Protein AF-A0A2B7YK70-F1 (afdb_monomer)

Organism: Fusobacterium nucleatum subsp. polymorphum (NCBI:txid76857)

Solvent-accessible surface area (backbone atoms only — not comparable to full-atom values): 3164 Å² total; per-residue (Å²): 129,57,70,10,56,49,50,52,59,66,52,56,88,56,52,59,59,56,52,15,56,75,66,72,48,55,40,67,58,46,47,29,28,47,69,63,76,41,80,76,53,72,68,56,51,49,46,54,48,57,73,67,78,109

Secondary structure (DSSP, 8-state):
--HHHHHHHHHTTS-HHHHHHHHTS-HHHHHHHHTTSSPPPHHHHHHHHHHH--

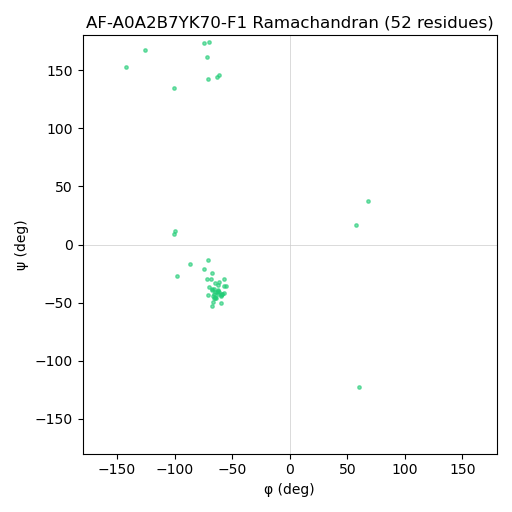Foldseek 3Di:
DAQLCVLVVLCPPDDLCRLCVQLVHDSVVSVCRNVVVDPDDPSSVVSSCVVRVD

Sequence (54 aa):
MTIGEKLKKLRGKKTQSELSRELGILPSAYSNYENDYRVPNDEVKKKIVDEIFF

InterPro domains:
  IPR001387 Cro/C1-type, helix-turn-helix domain [PF01381] (7-48)
  IPR001387 Cro/C1-type, helix-turn-helix domain [PS50943] (7-50)
  IPR001387 Cro/C1-type, helix-turn-helix domain [SM00530] (6-54)
  IPR001387 Cro/C1-type, helix-turn-helix domain [cd00093] (4-50)
  IPR010982 Lambda repressor-like, DNA-binding domain superfamily [G3DSA:1.10.260.40] (3-50)
  IPR010982 Lambda repressor-like, DNA-binding domain superfamily [SSF47413] (1-50)

pLDDT: mean 93.88, std 6.58, range [57.66, 98.44]

Nearest PDB structures (foldseek):
  3f51-assembly1_A  TM=8.996E-01  e=2.880E-02  Corynebacterium glutamicum
  2b5a-assembly1_A  TM=8.859E-01  e=2.713E-02  [Bacillus] caldoly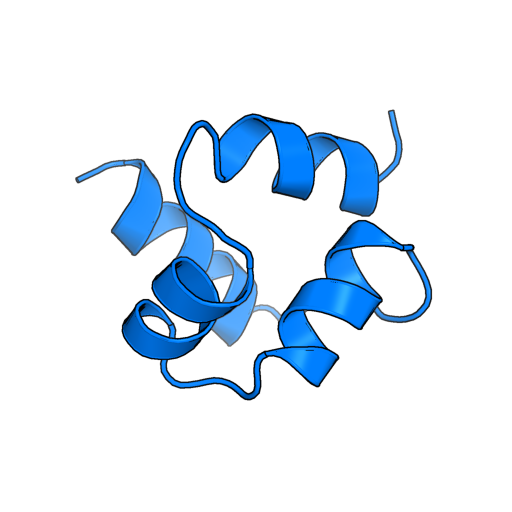ticus
  4ia8-assembly1_B  TM=8.902E-01  e=3.657E-02  Enterobacter sp. RFL1396
  2ofy-assembly1_B  TM=8.733E-01  e=1.361E-01  Rhodococcus jostii RHA1
  3vk0-assembly1_A  TM=9.061E-01  e=2.330E-01  Neisseria meningitidis MC58

Mean predicted aligned error: 2.4 Å

Structure (mmCIF, N/CA/C/O backbone):
data_AF-A0A2B7YK70-F1
#
_entry.id   AF-A0A2B7YK70-F1
#
loop_
_atom_site.group_PDB
_atom_site.id
_atom_site.type_symbol
_atom_site.label_atom_id
_atom_site.label_alt_id
_atom_site.label_comp_id
_atom_site.label_asym_id
_atom_site.label_entity_id
_atom_site.label_seq_id
_atom_site.pdbx_PDB_ins_code
_atom_site.Cartn_x
_atom_site.Cartn_y
_atom_site.Cartn_z
_atom_site.occupancy
_atom_site.B_iso_or_equiv
_atom_site.auth_seq_id
_atom_site.auth_comp_id
_atom_site.auth_asym_id
_atom_site.auth_atom_id
_atom_site.pdbx_PDB_model_num
ATOM 1 N N . MET A 1 1 ? 0.089 12.996 -8.373 1.00 80.44 1 MET A N 1
ATOM 2 C CA . MET A 1 1 ? -0.249 11.860 -7.502 1.00 80.44 1 MET A CA 1
ATOM 3 C C . MET A 1 1 ? 0.589 10.663 -7.920 1.00 80.44 1 MET A C 1
ATOM 5 O O . MET A 1 1 ? 0.446 10.232 -9.067 1.00 80.44 1 MET A O 1
ATOM 9 N N . THR A 1 2 ? 1.487 10.195 -7.055 1.00 95.69 2 THR A N 1
ATOM 10 C CA . THR A 1 2 ? 2.338 9.016 -7.289 1.00 95.69 2 THR A CA 1
ATOM 11 C C . THR A 1 2 ? 1.513 7.724 -7.267 1.00 95.69 2 THR A C 1
ATOM 13 O O . THR A 1 2 ? 0.301 7.749 -7.020 1.00 95.69 2 THR A O 1
ATOM 16 N N . ILE A 1 3 ? 2.134 6.580 -7.573 1.00 93.62 3 ILE A N 1
ATOM 17 C CA . ILE A 1 3 ? 1.456 5.283 -7.431 1.00 93.62 3 ILE A CA 1
ATOM 18 C C . ILE A 1 3 ? 1.181 5.022 -5.951 1.00 93.62 3 ILE A C 1
ATOM 20 O O . ILE A 1 3 ? 0.062 4.636 -5.612 1.00 93.62 3 ILE A O 1
ATOM 24 N N . GLY A 1 4 ? 2.146 5.305 -5.075 1.00 97.00 4 GLY A N 1
ATOM 25 C CA . GLY A 1 4 ? 1.993 5.123 -3.640 1.00 97.00 4 GLY A CA 1
ATOM 26 C C . GLY A 1 4 ? 0.851 5.943 -3.045 1.00 97.00 4 GLY A C 1
ATOM 27 O O . GLY A 1 4 ? 0.017 5.406 -2.315 1.00 97.00 4 GLY A O 1
ATOM 28 N N . GLU A 1 5 ? 0.715 7.210 -3.446 1.00 97.44 5 GLU A N 1
ATOM 29 C CA . GLU A 1 5 ? -0.405 8.062 -3.028 1.00 97.44 5 GLU A CA 1
ATOM 30 C C . GLU A 1 5 ? -1.766 7.518 -3.497 1.00 97.44 5 GLU A C 1
ATOM 32 O O . GLU A 1 5 ? -2.741 7.547 -2.740 1.00 97.44 5 GLU A O 1
ATOM 37 N N . LYS A 1 6 ? -1.844 6.977 -4.724 1.00 94.62 6 LYS A N 1
ATOM 38 C CA . LYS A 1 6 ? -3.068 6.334 -5.234 1.00 94.62 6 LYS A CA 1
ATOM 39 C C . LYS A 1 6 ? -3.416 5.087 -4.428 1.00 94.62 6 LYS A C 1
ATOM 41 O O . LYS A 1 6 ? -4.569 4.931 -4.040 1.00 94.62 6 LYS A O 1
ATOM 46 N N . LEU A 1 7 ? -2.435 4.232 -4.146 1.00 95.69 7 LEU A N 1
ATOM 47 C CA . LEU A 1 7 ? -2.626 3.010 -3.360 1.00 95.69 7 LEU A CA 1
ATOM 48 C C . LEU A 1 7 ? -3.066 3.315 -1.927 1.00 95.69 7 LEU A C 1
ATOM 50 O O . LEU A 1 7 ? -3.990 2.681 -1.425 1.00 95.69 7 LEU A O 1
ATOM 54 N N . LYS A 1 8 ? -2.487 4.347 -1.306 1.00 95.62 8 LYS A N 1
ATOM 55 C CA . LYS A 1 8 ? -2.887 4.818 0.025 1.00 95.62 8 LYS A CA 1
ATOM 56 C C . LYS A 1 8 ? -4.324 5.322 0.053 1.00 95.62 8 LYS A C 1
ATOM 58 O O . LYS A 1 8 ? -5.060 5.036 0.994 1.00 95.62 8 LYS A O 1
ATOM 63 N N . LYS A 1 9 ? -4.738 6.039 -0.996 1.00 94.62 9 LYS A N 1
ATOM 64 C CA . LYS A 1 9 ? -6.123 6.495 -1.155 1.00 94.62 9 LYS A CA 1
ATOM 65 C C . LYS A 1 9 ? -7.087 5.324 -1.370 1.00 94.62 9 LYS A C 1
ATOM 67 O O . LYS A 1 9 ? -8.145 5.308 -0.751 1.00 94.62 9 LYS A O 1
ATOM 72 N N . LEU A 1 10 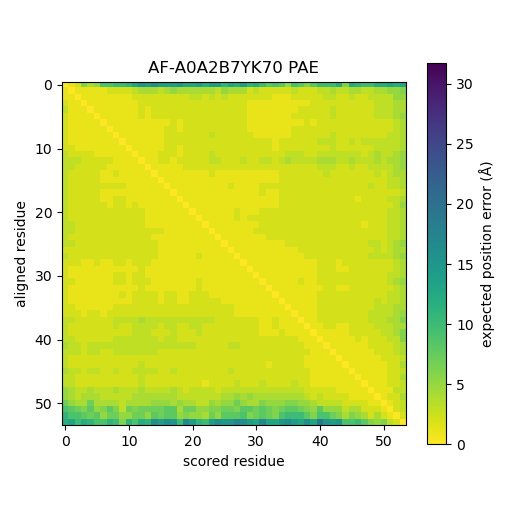? -6.720 4.361 -2.217 1.00 92.75 10 LEU A N 1
ATOM 73 C CA . LEU A 1 10 ? -7.535 3.186 -2.540 1.00 92.75 10 LEU A CA 1
ATOM 74 C C . LEU A 1 10 ? -7.687 2.231 -1.348 1.00 92.75 10 LEU A C 1
ATOM 76 O O . LEU A 1 10 ? -8.784 1.742 -1.107 1.00 92.75 10 LEU A O 1
ATOM 80 N N . ARG A 1 11 ? -6.628 2.029 -0.551 1.00 93.50 11 ARG A N 1
ATOM 81 C CA . ARG A 1 11 ? -6.676 1.227 0.684 1.00 93.50 11 ARG A CA 1
ATOM 82 C C . ARG A 1 11 ? -7.723 1.741 1.682 1.00 93.50 11 ARG A C 1
ATOM 84 O O . ARG A 1 11 ? -8.262 0.972 2.480 1.00 93.50 11 ARG A O 1
ATOM 91 N N . GLY A 1 12 ? -7.999 3.045 1.664 1.00 93.75 12 GLY A N 1
ATOM 92 C CA . GLY A 1 12 ? -8.997 3.665 2.522 1.00 93.75 12 GLY A CA 1
ATOM 93 C C . GLY A 1 12 ? -8.671 3.478 4.005 1.00 93.75 12 GLY A C 1
ATOM 94 O O . GLY A 1 12 ? -7.617 3.900 4.480 1.00 93.75 12 GLY A O 1
ATOM 95 N N . LYS A 1 13 ? -9.599 2.868 4.748 1.00 95.00 13 LYS A N 1
ATOM 96 C CA . LYS A 1 13 ? -9.492 2.698 6.206 1.00 95.00 13 LYS A CA 1
ATOM 97 C C . LYS A 1 13 ? -8.717 1.450 6.638 1.00 95.00 13 LYS A C 1
ATOM 99 O O . LYS A 1 13 ? -8.310 1.398 7.795 1.00 95.00 13 LYS A O 1
ATOM 104 N N . LYS A 1 14 ? -8.506 0.475 5.745 1.00 95.19 14 LYS A N 1
ATOM 105 C CA . LYS A 1 14 ? -7.721 -0.731 6.056 1.00 95.19 14 LYS A CA 1
ATOM 106 C C . LYS A 1 14 ? -6.285 -0.326 6.376 1.00 95.19 14 LYS A C 1
ATOM 108 O O . LYS A 1 14 ? -5.755 0.591 5.761 1.00 95.19 14 LYS A O 1
ATOM 113 N N . THR A 1 15 ? -5.618 -0.992 7.300 1.00 97.44 15 THR A N 1
ATOM 114 C CA . THR A 1 15 ? -4.172 -0.864 7.523 1.00 97.44 15 THR A CA 1
ATOM 115 C C . THR A 1 15 ? -3.390 -1.536 6.389 1.00 97.44 15 THR A C 1
ATOM 117 O O . THR A 1 15 ? -3.918 -2.377 5.660 1.00 97.44 15 THR A O 1
ATOM 120 N N . GLN A 1 16 ? -2.106 -1.194 6.227 1.00 97.44 16 GLN A N 1
ATOM 121 C CA . GLN A 1 16 ? -1.234 -1.875 5.255 1.00 97.44 16 GLN A CA 1
ATOM 122 C C . GLN A 1 16 ? -1.167 -3.391 5.520 1.00 97.44 16 GLN A C 1
ATOM 124 O O . GLN A 1 16 ? -1.126 -4.185 4.582 1.00 97.44 16 GLN A O 1
ATOM 129 N N . SER A 1 17 ? -1.192 -3.799 6.793 1.00 97.75 17 SER A N 1
ATOM 130 C CA . SER A 1 17 ? -1.160 -5.204 7.213 1.00 97.75 17 SER A CA 1
ATOM 131 C C . SER A 1 17 ? -2.448 -5.967 6.896 1.00 97.75 17 SER A C 1
ATOM 133 O O . SER A 1 17 ? -2.381 -7.144 6.556 1.00 97.75 17 SER A O 1
ATOM 135 N N . GLU A 1 18 ? -3.617 -5.330 7.002 1.00 97.19 18 GLU A N 1
ATOM 136 C CA . GLU A 1 18 ? -4.897 -5.957 6.640 1.00 97.19 18 GLU A CA 1
ATOM 137 C C . GLU A 1 18 ? -4.979 -6.201 5.136 1.00 97.19 18 GLU A C 1
ATOM 139 O O . GLU A 1 18 ? -5.146 -7.343 4.717 1.00 97.19 18 GLU A O 1
ATOM 144 N N . LEU A 1 19 ? -4.746 -5.161 4.329 1.00 95.94 19 LEU A N 1
ATOM 145 C CA . LEU A 1 19 ? -4.835 -5.284 2.876 1.00 95.94 19 LEU A CA 1
ATOM 146 C C . LEU A 1 19 ? -3.748 -6.210 2.308 1.00 95.94 19 LEU A C 1
ATOM 148 O O . LEU A 1 19 ? -4.017 -7.015 1.428 1.00 95.94 19 LEU A O 1
ATOM 152 N N . SER A 1 20 ? -2.520 -6.172 2.832 1.00 96.31 20 SER A N 1
ATOM 153 C CA . SER A 1 20 ? -1.478 -7.115 2.390 1.00 96.31 20 SER A CA 1
ATOM 154 C C . SER A 1 20 ? -1.829 -8.578 2.677 1.00 96.31 20 SER A C 1
ATOM 156 O O . SER A 1 20 ? -1.520 -9.437 1.850 1.00 96.31 20 SER A O 1
ATOM 158 N N . ARG A 1 21 ? -2.517 -8.865 3.793 1.00 96.56 21 ARG A N 1
ATOM 159 C CA . ARG A 1 21 ? -3.008 -10.213 4.111 1.00 96.56 21 ARG A CA 1
ATOM 160 C C . ARG A 1 21 ? -4.060 -10.681 3.106 1.00 96.56 21 ARG A C 1
ATOM 162 O O . ARG A 1 21 ? -3.956 -11.811 2.643 1.00 96.56 21 ARG A O 1
ATOM 169 N N . GLU A 1 22 ? -5.015 -9.825 2.754 1.00 94.50 22 GLU A N 1
ATOM 170 C CA . GLU A 1 22 ? -6.049 -10.113 1.744 1.00 94.50 22 GLU A CA 1
ATOM 171 C C . GLU A 1 22 ? -5.425 -10.367 0.361 1.00 94.50 22 GLU A C 1
ATOM 173 O O . GLU A 1 22 ? -5.726 -11.355 -0.300 1.00 94.50 22 GLU A O 1
ATOM 178 N N . LEU A 1 23 ? -4.435 -9.557 -0.026 1.00 94.25 23 LEU A N 1
ATOM 179 C CA . LEU A 1 23 ? -3.704 -9.715 -1.290 1.00 94.25 23 LEU A CA 1
ATOM 180 C C . LEU A 1 23 ? -2.762 -10.940 -1.316 1.00 94.25 23 LEU A C 1
ATOM 182 O O . LEU A 1 23 ? -2.262 -11.323 -2.384 1.00 94.25 23 LEU A O 1
ATOM 186 N N . GLY A 1 24 ? -2.485 -11.547 -0.158 1.00 95.94 24 GLY A N 1
ATOM 187 C CA . GLY A 1 24 ? -1.532 -12.648 -0.011 1.00 95.94 24 GLY A CA 1
ATOM 188 C C . GLY A 1 24 ? -0.076 -12.227 -0.240 1.00 95.94 24 GLY A C 1
ATOM 189 O O . GLY A 1 24 ? 0.690 -12.969 -0.853 1.00 95.94 24 GLY A O 1
ATOM 190 N N . ILE A 1 25 ? 0.306 -11.027 0.208 1.00 96.50 25 ILE A N 1
ATOM 191 C CA . ILE A 1 25 ? 1.674 -10.490 0.121 1.00 96.50 25 ILE A CA 1
ATOM 192 C C . ILE A 1 25 ? 2.186 -10.056 1.500 1.00 96.50 25 ILE A C 1
ATOM 194 O O . ILE A 1 25 ? 1.431 -9.918 2.459 1.00 96.50 25 ILE A O 1
ATOM 198 N N . LEU A 1 26 ? 3.490 -9.800 1.613 1.00 97.75 26 LEU A N 1
ATOM 199 C CA . LEU A 1 26 ? 4.065 -9.288 2.858 1.00 97.75 26 LEU A CA 1
ATOM 200 C C . LEU A 1 26 ? 3.645 -7.824 3.112 1.00 97.75 26 LEU A C 1
ATOM 202 O O . LEU A 1 26 ? 3.668 -7.023 2.171 1.00 97.75 26 LEU A O 1
ATOM 206 N N . PRO A 1 27 ? 3.382 -7.414 4.370 1.00 97.75 27 PRO A N 1
ATOM 207 C CA . PRO A 1 27 ? 3.098 -6.014 4.704 1.00 97.75 27 PRO A CA 1
ATOM 208 C C . PRO A 1 27 ? 4.195 -5.041 4.254 1.00 97.75 27 PRO A C 1
ATOM 210 O O . PRO A 1 27 ? 3.903 -3.942 3.786 1.00 97.75 27 PRO A O 1
ATOM 213 N N . SER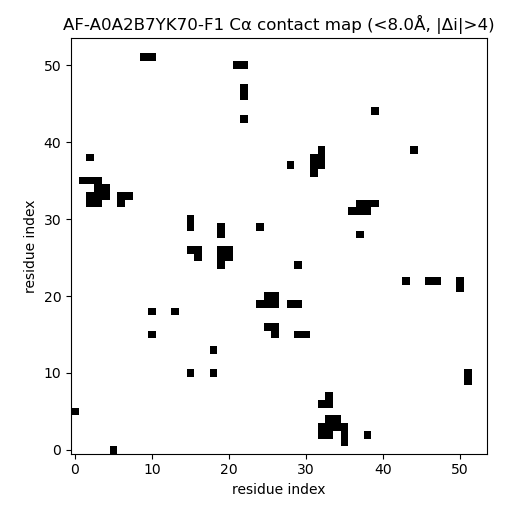 A 1 28 ? 5.463 -5.462 4.319 1.00 98.00 28 SER A N 1
ATOM 214 C CA . SER A 1 28 ? 6.604 -4.676 3.833 1.00 98.00 28 SER A CA 1
ATOM 215 C C . SER A 1 28 ? 6.576 -4.462 2.317 1.00 98.00 28 SER A C 1
ATOM 217 O O . SER A 1 28 ? 6.975 -3.400 1.845 1.00 98.00 28 SER A O 1
ATOM 219 N N . ALA A 1 29 ? 6.067 -5.427 1.543 1.00 98.00 29 ALA A N 1
ATOM 220 C CA . ALA A 1 29 ? 5.890 -5.266 0.103 1.00 98.00 29 ALA A CA 1
ATOM 221 C C . ALA A 1 29 ? 4.845 -4.186 -0.193 1.00 98.00 29 ALA A C 1
ATOM 223 O O . ALA A 1 29 ? 5.118 -3.286 -0.982 1.00 98.00 29 ALA A O 1
ATOM 224 N N . TYR A 1 30 ? 3.702 -4.222 0.500 1.00 97.75 30 TYR A N 1
ATOM 225 C CA . TYR A 1 30 ? 2.661 -3.207 0.338 1.00 97.75 30 TYR A CA 1
ATOM 226 C C . TYR A 1 30 ? 3.126 -1.815 0.799 1.00 97.75 30 TYR A C 1
ATOM 228 O O . TYR A 1 30 ? 2.899 -0.824 0.108 1.00 97.75 30 TYR A O 1
ATOM 236 N N . SER A 1 31 ? 3.863 -1.739 1.913 1.00 98.25 31 SER A N 1
ATOM 237 C CA . SER A 1 31 ? 4.490 -0.493 2.374 1.00 98.25 31 SER A CA 1
ATOM 238 C C . SER A 1 31 ? 5.463 0.083 1.339 1.00 98.25 31 SER A C 1
ATOM 240 O O . SER A 1 31 ? 5.423 1.279 1.060 1.00 98.25 31 SER A O 1
ATOM 242 N N . ASN A 1 32 ? 6.282 -0.754 0.694 1.00 98.44 32 ASN A N 1
ATOM 243 C CA . ASN A 1 32 ? 7.172 -0.302 -0.379 1.00 98.44 32 ASN A CA 1
ATOM 244 C C . ASN A 1 32 ? 6.414 0.283 -1.575 1.00 98.44 32 ASN A C 1
ATOM 246 O O . ASN A 1 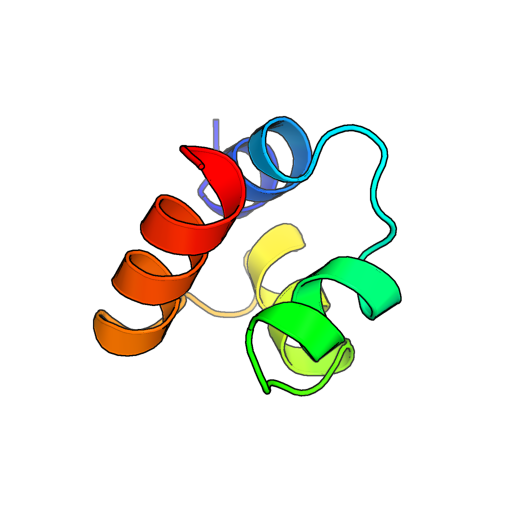32 ? 6.932 1.188 -2.224 1.00 98.44 32 ASN A O 1
ATOM 250 N N . TYR A 1 33 ? 5.210 -0.217 -1.863 1.00 97.56 33 TYR A N 1
ATOM 251 C CA . TYR A 1 33 ? 4.367 0.339 -2.917 1.00 97.56 33 TYR A CA 1
ATOM 252 C C . TYR A 1 33 ? 3.801 1.705 -2.523 1.00 97.56 33 TYR A C 1
ATOM 254 O O . TYR A 1 33 ? 3.844 2.630 -3.325 1.00 97.56 33 TYR A O 1
ATOM 262 N N . GLU A 1 34 ? 3.318 1.859 -1.285 1.00 97.62 34 GLU A N 1
ATOM 263 C CA . GLU A 1 34 ? 2.792 3.143 -0.793 1.00 97.62 34 GLU A CA 1
ATOM 264 C C . GLU A 1 34 ? 3.855 4.235 -0.635 1.00 97.62 34 GLU A C 1
ATOM 266 O O . GLU A 1 34 ? 3.515 5.414 -0.682 1.00 97.62 34 GLU A O 1
ATOM 271 N N . ASN A 1 35 ? 5.121 3.852 -0.457 1.00 98.06 35 ASN A N 1
ATOM 272 C CA . ASN A 1 35 ? 6.257 4.770 -0.343 1.00 98.06 35 ASN A CA 1
ATOM 273 C C . ASN A 1 35 ? 7.048 4.922 -1.658 1.00 98.06 35 ASN A C 1
ATOM 275 O O . ASN A 1 35 ? 8.158 5.445 -1.641 1.00 98.06 35 ASN A O 1
ATOM 279 N N . ASP A 1 36 ? 6.515 4.432 -2.784 1.00 97.94 36 ASP A N 1
ATOM 280 C CA . ASP A 1 36 ? 7.129 4.515 -4.119 1.00 97.94 36 ASP A CA 1
ATOM 281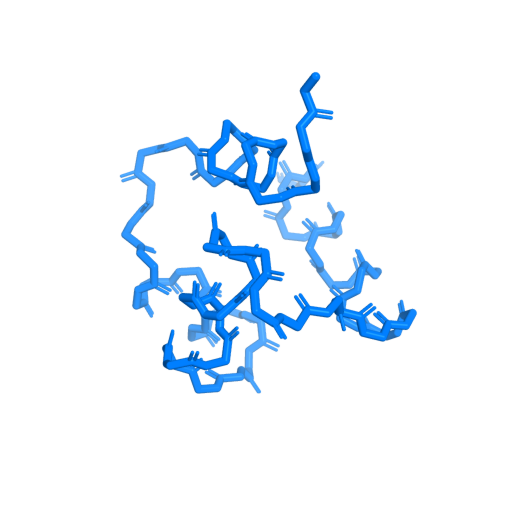 C C . ASP A 1 36 ? 8.540 3.882 -4.236 1.00 97.94 36 ASP A C 1
ATOM 283 O O . ASP A 1 36 ? 9.244 4.090 -5.224 1.00 97.94 36 ASP A O 1
ATOM 287 N N . TYR A 1 37 ? 8.951 3.038 -3.279 1.00 98.00 37 TYR A N 1
ATOM 288 C CA . TYR A 1 37 ? 10.212 2.284 -3.346 1.00 98.00 37 TYR A CA 1
ATOM 289 C C . TYR A 1 37 ? 10.167 1.160 -4.386 1.00 98.00 37 TYR A C 1
ATOM 291 O O . TYR A 1 37 ? 11.197 0.756 -4.926 1.00 98.00 37 TYR A O 1
ATOM 299 N N . ARG A 1 38 ? 8.978 0.598 -4.634 1.00 96.44 38 ARG A N 1
ATOM 300 C CA . ARG A 1 38 ? 8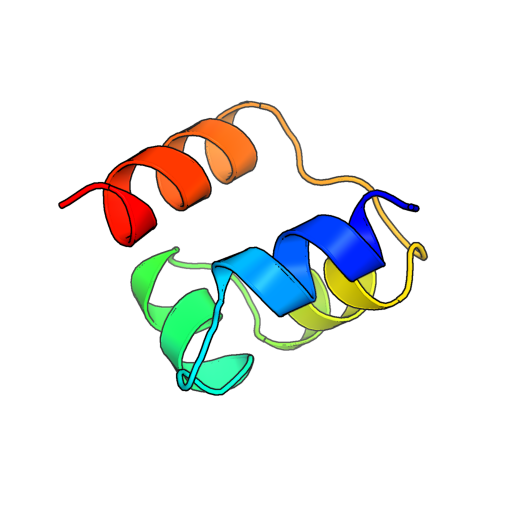.743 -0.464 -5.621 1.00 96.44 38 ARG A CA 1
ATOM 301 C C . ARG A 1 38 ? 7.402 -0.244 -6.306 1.00 96.44 38 ARG A C 1
ATOM 303 O O . ARG A 1 38 ? 6.468 0.274 -5.706 1.00 96.44 38 ARG A O 1
ATOM 310 N N . VAL A 1 39 ? 7.282 -0.721 -7.539 1.00 94.69 39 VAL A N 1
ATOM 311 C CA . VAL A 1 39 ? 6.007 -0.756 -8.266 1.00 94.69 39 VAL A CA 1
ATOM 312 C C . VAL A 1 39 ? 5.429 -2.177 -8.182 1.00 94.69 39 VAL A C 1
ATOM 314 O O . VAL A 1 39 ? 6.188 -3.134 -8.374 1.00 94.69 39 VAL A O 1
ATOM 317 N N . PRO A 1 40 ? 4.125 -2.359 -7.890 1.00 95.44 40 PRO A N 1
ATOM 318 C CA . PRO A 1 40 ? 3.501 -3.679 -7.932 1.00 95.44 40 PRO A CA 1
ATOM 319 C C . PRO A 1 40 ? 3.568 -4.271 -9.347 1.00 95.44 40 PRO A C 1
ATOM 321 O O . PRO A 1 40 ? 3.454 -3.542 -10.335 1.00 95.44 40 PRO A O 1
ATOM 324 N N . ASN A 1 41 ? 3.721 -5.590 -9.460 1.00 95.38 41 ASN A N 1
ATOM 325 C CA . ASN A 1 41 ? 3.590 -6.276 -10.747 1.00 95.38 41 ASN A CA 1
ATOM 326 C C . ASN A 1 41 ? 2.109 -6.372 -11.165 1.00 95.38 41 ASN A C 1
ATOM 328 O O . ASN A 1 41 ? 1.209 -6.017 -10.401 1.00 95.38 41 ASN A O 1
ATOM 332 N N . ASP A 1 42 ? 1.845 -6.849 -12.378 1.00 94.81 42 ASP A N 1
ATOM 333 C CA . ASP A 1 42 ? 0.481 -6.856 -12.918 1.00 94.81 42 ASP A CA 1
ATOM 334 C C . ASP A 1 42 ? -0.462 -7.824 -12.191 1.00 94.81 42 ASP A C 1
ATOM 336 O O . ASP A 1 42 ? -1.648 -7.528 -12.062 1.00 94.81 42 ASP A O 1
ATOM 340 N N . GLU A 1 43 ? 0.048 -8.929 -11.641 1.00 94.31 43 GLU A N 1
ATOM 341 C CA . GLU A 1 43 ? -0.746 -9.840 -10.807 1.00 94.31 43 GLU A CA 1
ATOM 342 C C . GLU A 1 43 ? -1.220 -9.161 -9.519 1.00 94.31 43 GLU A C 1
ATOM 344 O O . GLU A 1 43 ? -2.398 -9.231 -9.173 1.00 94.31 43 GLU A O 1
ATOM 349 N N . VAL A 1 44 ? -0.328 -8.446 -8.827 1.00 94.31 44 VAL A N 1
ATOM 350 C CA . VAL A 1 44 ? -0.678 -7.707 -7.608 1.00 94.31 44 VAL A CA 1
ATOM 351 C C . VAL A 1 44 ? -1.616 -6.546 -7.931 1.00 94.31 44 VAL A C 1
ATOM 353 O O . VAL A 1 44 ? -2.555 -6.310 -7.178 1.00 94.31 44 VAL A O 1
ATOM 356 N N . LYS A 1 45 ? -1.428 -5.848 -9.061 1.00 93.69 45 LYS A N 1
ATOM 357 C CA . LYS A 1 45 ? -2.370 -4.801 -9.496 1.00 93.69 45 LYS A CA 1
ATOM 358 C C . LYS A 1 45 ? -3.779 -5.354 -9.701 1.00 93.69 45 LYS A C 1
ATOM 360 O O . LYS A 1 45 ? -4.721 -4.713 -9.250 1.00 93.69 45 LYS A O 1
ATOM 365 N N . LYS A 1 46 ? -3.922 -6.522 -10.342 1.00 93.31 46 LYS A N 1
ATOM 366 C CA . LYS A 1 46 ? -5.227 -7.183 -10.516 1.00 93.31 46 LYS A CA 1
ATOM 367 C C . LYS A 1 46 ? -5.872 -7.488 -9.169 1.00 93.31 46 LYS A C 1
ATOM 369 O O . LYS A 1 46 ? -6.969 -7.010 -8.926 1.00 93.31 46 LYS A O 1
ATOM 374 N N . LYS A 1 47 ? -5.137 -8.128 -8.253 1.00 93.31 47 LYS A N 1
ATOM 375 C CA . LYS A 1 47 ? -5.637 -8.405 -6.896 1.00 93.31 47 LYS A CA 1
ATOM 376 C C . LYS A 1 47 ? -6.071 -7.143 -6.147 1.00 93.31 47 LYS A C 1
ATOM 378 O O . LYS A 1 47 ? -7.095 -7.154 -5.488 1.00 93.31 47 LYS A O 1
ATOM 383 N N . ILE A 1 48 ? -5.310 -6.048 -6.249 1.00 91.69 48 ILE A N 1
ATOM 384 C CA . ILE A 1 48 ? -5.672 -4.772 -5.610 1.00 91.69 48 ILE A CA 1
ATOM 385 C C . ILE A 1 48 ? -6.995 -4.240 -6.161 1.00 91.69 48 ILE A C 1
ATOM 387 O O . ILE A 1 48 ? -7.795 -3.715 -5.398 1.00 91.69 48 ILE A O 1
ATOM 391 N N . VAL A 1 49 ? -7.226 -4.349 -7.470 1.00 89.88 49 VAL A N 1
ATOM 392 C CA . VAL A 1 49 ? -8.499 -3.946 -8.077 1.00 89.88 49 VAL A CA 1
ATOM 393 C C . VAL A 1 49 ? -9.619 -4.870 -7.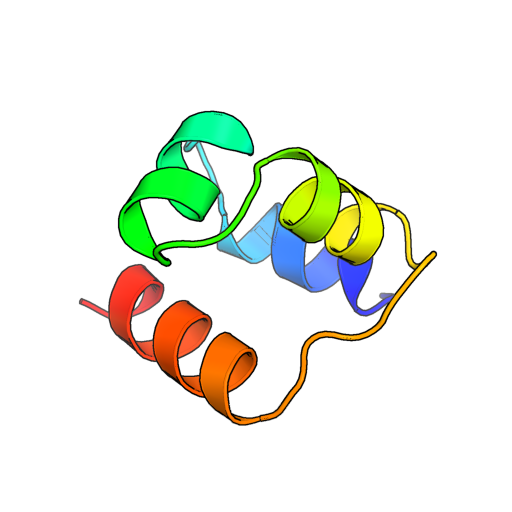596 1.00 89.88 49 VAL A C 1
ATOM 395 O O . VAL A 1 49 ? -10.623 -4.377 -7.094 1.00 89.88 49 VAL A O 1
ATOM 398 N N . ASP A 1 50 ? -9.423 -6.183 -7.670 1.00 89.31 50 ASP A N 1
ATOM 399 C CA . ASP A 1 50 ? -10.438 -7.165 -7.284 1.00 89.31 50 ASP A CA 1
ATOM 400 C C . ASP A 1 50 ? -10.858 -7.009 -5.810 1.00 89.31 50 ASP A C 1
ATOM 402 O O . ASP A 1 50 ? -12.045 -6.984 -5.519 1.00 89.31 50 ASP A O 1
ATOM 406 N N . GLU A 1 51 ? -9.911 -6.797 -4.889 1.00 85.88 51 GLU A N 1
ATOM 407 C CA . GLU A 1 51 ? -10.190 -6.631 -3.449 1.00 85.88 51 GLU A CA 1
ATOM 408 C C . GLU A 1 51 ? -10.795 -5.267 -3.067 1.00 85.88 51 GLU A C 1
ATOM 410 O O . GLU A 1 51 ? -11.356 -5.118 -1.982 1.00 85.88 51 GLU A O 1
ATOM 415 N N . ILE A 1 52 ? -10.626 -4.233 -3.899 1.00 82.31 52 ILE A N 1
ATOM 416 C CA . ILE A 1 52 ? -11.091 -2.866 -3.591 1.00 82.31 52 ILE A CA 1
ATOM 417 C C . ILE A 1 52 ? -12.436 -2.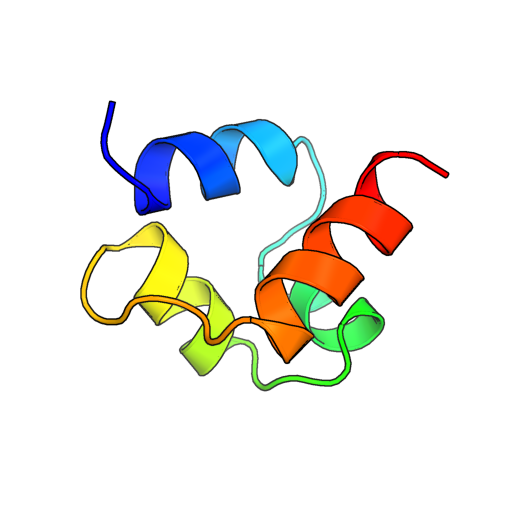557 -4.250 1.00 82.31 52 ILE A C 1
ATOM 419 O O . ILE A 1 52 ? -13.180 -1.716 -3.745 1.00 82.31 52 ILE A O 1
ATOM 423 N N . PHE A 1 53 ? -12.746 -3.205 -5.373 1.00 77.31 53 PHE A N 1
ATOM 424 C CA . PHE A 1 53 ? -13.987 -2.995 -6.121 1.00 77.31 53 PHE A CA 1
ATOM 425 C C . PHE A 1 53 ? -15.061 -4.072 -5.872 1.00 77.31 53 PHE A C 1
ATOM 427 O O . PHE A 1 53 ? -16.080 -4.056 -6.565 1.00 77.31 53 PHE A O 1
ATOM 434 N N . PHE A 1 54 ? -14.861 -4.962 -4.895 1.00 57.66 54 PHE A N 1
ATOM 435 C CA . PHE A 1 54 ? -15.854 -5.925 -4.400 1.00 57.66 54 PHE A CA 1
ATOM 436 C C . PHE A 1 54 ? -16.433 -5.468 -3.054 1.00 57.66 54 PHE A C 1
ATOM 438 O O . PHE A 1 54 ? -17.657 -5.637 -2.854 1.00 57.66 54 PHE A O 1
#

Radius of gyration: 9.78 Å; Cα contacts (8 Å, |Δi|>4): 46; chains: 1; bounding box: 26×24×20 Å